Protein AF-A0AAJ0C6P5-F1 (afdb_monomer_lite)

Foldseek 3Di:
DPPPDPDDDDDDPDPVCVVVSVVVVVCVVVPPDPPDPDPVPPDVLVCQQVLFADHGADPQLSVQCVVVDPDVVRLLVLLVDPVSLVVLCVRNNPRSVRNSCSSVVVHPPD

Radius of gyration: 20.35 Å; chains: 1; bounding box: 43×35×48 Å

Secondary structure (DSSP, 8-state):
---S--PPP---S-GGGHHHHHHHHHHHHHS----PPPPTT--HHHHGGGSSSSSPPPHHHHHHHHHH-SSHHHHHHHHHSHHHHHHHHHHHGGGHHHHHHHHHT-----

pLDDT: mean 81.58, std 15.3, range [41.78, 94.88]

Sequence (110 aa):
MMDKFAMPIIPLTSVDDLPDTLLSFASRLTATKPSLPCPPGSTPQALLPHCALGPPLSPHATNVLSDINSSFSDLLDKATKPEGQMILQDYVGADAERVIRFCMGDEAAE

Organism: NCBI:txid1093897

Structure (mmCIF, N/CA/C/O backbone):
data_AF-A0AAJ0C6P5-F1
#
_entry.id   AF-A0AAJ0C6P5-F1
#
loop_
_atom_site.group_PDB
_atom_site.id
_atom_site.type_symbol
_atom_site.label_atom_id
_atom_site.label_alt_id
_atom_site.label_comp_id
_atom_site.label_asym_id
_atom_site.label_entity_id
_atom_site.label_seq_id
_atom_site.pdbx_PDB_ins_code
_atom_site.Cartn_x
_atom_site.Cartn_y
_atom_site.Cartn_z
_atom_site.occupancy
_atom_site.B_iso_or_equiv
_atom_site.auth_seq_id
_atom_site.auth_comp_id
_atom_site.auth_asym_id
_atom_site.auth_atom_id
_atom_site.pdbx_PDB_model_num
ATOM 1 N N . MET A 1 1 ? 4.364 13.986 -31.555 1.00 45.06 1 MET A N 1
ATOM 2 C CA . MET A 1 1 ? 3.778 13.443 -30.310 1.00 45.06 1 MET A CA 1
ATOM 3 C C . MET A 1 1 ? 3.526 11.950 -30.523 1.00 45.06 1 MET A C 1
ATOM 5 O O . MET A 1 1 ? 2.394 11.550 -30.748 1.00 45.06 1 MET A O 1
ATOM 9 N N . MET A 1 2 ? 4.589 11.139 -30.592 1.00 51.62 2 MET A N 1
ATOM 10 C CA . MET A 1 2 ? 4.523 9.718 -30.993 1.00 51.62 2 MET A CA 1
ATOM 11 C C . MET A 1 2 ? 5.509 8.849 -30.189 1.00 51.62 2 MET A C 1
ATOM 13 O O . MET A 1 2 ? 5.937 7.807 -30.654 1.00 51.62 2 MET A O 1
ATOM 17 N N . ASP A 1 3 ? 5.847 9.238 -28.959 1.00 56.44 3 ASP A N 1
ATOM 18 C CA . ASP A 1 3 ? 6.795 8.484 -28.118 1.00 56.44 3 ASP A CA 1
ATOM 19 C C . ASP A 1 3 ? 6.097 7.497 -27.160 1.00 56.44 3 ASP A C 1
ATOM 21 O O . ASP A 1 3 ? 6.702 6.982 -26.225 1.00 56.44 3 ASP A O 1
ATOM 25 N N . LYS A 1 4 ? 4.795 7.232 -27.355 1.00 58.16 4 LYS A N 1
ATOM 26 C CA . LYS A 1 4 ? 3.959 6.533 -26.359 1.00 58.16 4 LYS A CA 1
ATOM 27 C C . LYS A 1 4 ? 3.943 4.999 -26.481 1.00 58.16 4 LYS A C 1
ATOM 29 O O . LYS A 1 4 ? 3.340 4.340 -25.643 1.00 58.16 4 LYS A O 1
ATOM 34 N N . PHE A 1 5 ? 4.626 4.418 -27.468 1.00 55.88 5 PHE A N 1
ATOM 35 C CA . PHE A 1 5 ? 4.689 2.961 -27.660 1.00 55.88 5 PHE A CA 1
ATOM 36 C C . PHE A 1 5 ? 6.116 2.485 -27.952 1.00 55.88 5 PHE A C 1
ATOM 38 O O . PHE A 1 5 ? 6.387 1.859 -28.972 1.00 55.88 5 PHE A O 1
ATOM 45 N N . ALA A 1 6 ? 7.051 2.785 -27.051 1.00 68.88 6 ALA A N 1
ATOM 46 C CA . ALA A 1 6 ? 8.374 2.171 -27.084 1.00 68.88 6 ALA A CA 1
ATOM 47 C C . ALA A 1 6 ? 8.282 0.730 -26.547 1.00 68.88 6 ALA A C 1
ATOM 49 O O . ALA A 1 6 ? 8.486 0.481 -25.359 1.00 68.88 6 ALA A O 1
ATOM 50 N N . MET A 1 7 ? 7.920 -0.223 -27.410 1.00 78.00 7 MET A N 1
ATOM 51 C CA . MET A 1 7 ? 7.991 -1.647 -27.076 1.00 78.00 7 MET A CA 1
ATOM 52 C C . MET A 1 7 ? 9.463 -2.092 -27.105 1.00 78.00 7 MET A C 1
ATOM 54 O O . MET A 1 7 ? 10.126 -1.903 -28.127 1.00 78.00 7 MET A O 1
ATOM 58 N N . PRO A 1 8 ? 10.001 -2.666 -26.015 1.00 72.62 8 PRO A N 1
ATOM 59 C CA . PRO A 1 8 ? 11.380 -3.131 -25.994 1.00 72.62 8 PRO A CA 1
ATOM 60 C C . PRO A 1 8 ? 11.541 -4.322 -26.943 1.00 72.62 8 PRO A C 1
ATOM 62 O O . PRO A 1 8 ? 10.868 -5.340 -26.797 1.00 72.62 8 PRO A O 1
ATOM 65 N N . ILE A 1 9 ? 12.444 -4.187 -27.912 1.00 81.19 9 ILE A N 1
ATOM 66 C CA . ILE A 1 9 ? 12.795 -5.255 -28.851 1.00 81.19 9 ILE A CA 1
ATOM 67 C C . ILE A 1 9 ? 14.021 -5.981 -28.302 1.00 81.19 9 ILE A C 1
ATOM 69 O O . ILE A 1 9 ? 15.040 -5.352 -28.013 1.00 81.19 9 ILE A O 1
ATOM 73 N N . ILE A 1 10 ? 13.923 -7.303 -28.166 1.00 82.88 10 ILE A N 1
ATOM 74 C CA . ILE A 1 10 ? 15.043 -8.159 -27.769 1.00 82.88 10 ILE A CA 1
ATOM 75 C C . ILE A 1 10 ? 15.614 -8.789 -29.046 1.00 82.88 10 ILE A C 1
ATOM 77 O O . ILE A 1 10 ? 14.906 -9.560 -29.696 1.00 82.88 10 ILE A O 1
ATOM 81 N N . PRO A 1 11 ? 16.849 -8.448 -29.450 1.00 82.75 11 PRO A N 1
ATOM 82 C CA . PRO A 1 11 ? 17.452 -9.025 -30.642 1.00 82.75 11 PRO A CA 1
ATOM 83 C C . PRO A 1 11 ? 17.822 -10.492 -30.401 1.00 82.75 11 PRO A C 1
ATOM 85 O O . PRO A 1 11 ? 18.348 -10.838 -29.344 1.00 82.75 11 PRO A O 1
ATOM 88 N N . LEU A 1 12 ? 17.575 -11.330 -31.406 1.00 87.31 12 LEU A N 1
ATOM 89 C CA . LEU A 1 12 ? 17.983 -12.733 -31.442 1.00 87.31 12 LEU A CA 1
ATOM 90 C C . LEU A 1 12 ? 18.965 -12.936 -32.594 1.00 87.31 12 LEU A C 1
ATOM 92 O O . LEU A 1 12 ? 18.750 -12.418 -33.691 1.00 87.31 12 LEU A O 1
ATOM 96 N N . THR A 1 13 ? 20.040 -13.677 -32.338 1.00 84.94 13 THR A N 1
ATOM 97 C CA . THR A 1 13 ? 21.068 -14.019 -33.331 1.00 84.94 13 THR A CA 1
ATOM 98 C C . THR A 1 13 ? 20.714 -15.272 -34.128 1.00 84.94 13 THR A C 1
ATOM 100 O O . THR A 1 13 ? 21.001 -15.330 -35.323 1.00 84.94 13 THR A O 1
ATOM 103 N N . SER A 1 14 ? 20.042 -16.235 -33.497 1.00 88.00 14 SER A N 1
ATOM 104 C CA . SER A 1 14 ? 19.481 -17.440 -34.110 1.00 88.00 14 SER A CA 1
ATOM 105 C C . SER A 1 14 ? 18.152 -17.812 -33.444 1.00 88.00 14 SER A C 1
ATOM 107 O O . SER A 1 14 ? 17.850 -17.373 -32.333 1.00 88.00 14 SER A O 1
ATOM 109 N N . VAL A 1 15 ? 17.351 -18.646 -34.112 1.00 88.19 15 VAL A N 1
ATOM 110 C CA . VAL A 1 15 ? 16.112 -19.208 -33.541 1.00 88.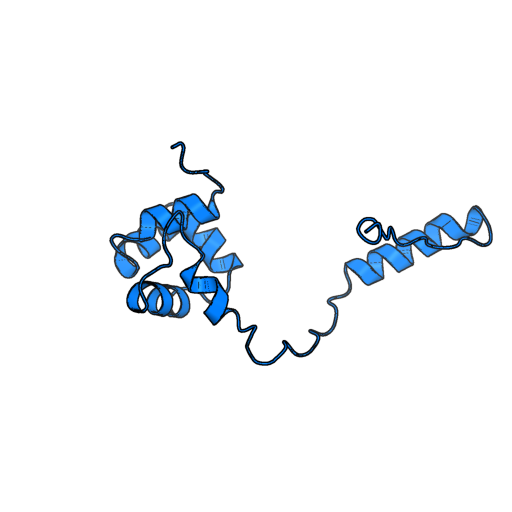19 15 VAL A CA 1
ATOM 111 C C . VAL A 1 15 ? 16.425 -20.151 -32.375 1.00 88.19 15 VAL A C 1
ATOM 113 O O . VAL A 1 15 ? 15.654 -20.215 -31.420 1.00 88.19 15 VAL A O 1
ATOM 116 N N . ASP A 1 16 ? 17.579 -20.819 -32.412 1.00 90.94 16 ASP A N 1
ATOM 117 C CA . ASP A 1 16 ? 18.024 -21.734 -31.353 1.00 90.94 16 ASP A CA 1
ATOM 118 C C . ASP A 1 16 ? 18.339 -21.008 -30.033 1.00 90.94 16 ASP A C 1
ATOM 120 O O . ASP A 1 16 ? 18.226 -21.604 -28.966 1.00 90.94 16 ASP A O 1
ATOM 124 N N . ASP A 1 17 ? 18.649 -19.706 -30.088 1.00 86.06 17 ASP A N 1
ATOM 125 C CA . ASP A 1 17 ? 18.963 -18.876 -28.914 1.00 86.06 17 ASP A CA 1
ATOM 126 C C . ASP A 1 17 ? 17.699 -18.392 -28.174 1.00 86.06 17 ASP A C 1
ATOM 128 O O . ASP A 1 17 ? 17.776 -17.797 -27.093 1.00 86.06 17 ASP A O 1
ATOM 132 N N . LEU A 1 18 ? 16.513 -18.606 -28.758 1.00 88.56 18 LEU A N 1
ATOM 133 C CA . LEU A 1 18 ? 15.231 -18.167 -28.207 1.00 88.56 18 LEU A CA 1
ATOM 134 C C . LEU A 1 18 ? 14.956 -18.700 -26.786 1.00 88.56 18 LEU A C 1
ATOM 136 O O . LEU A 1 18 ? 14.636 -17.877 -25.924 1.00 88.56 18 LEU A O 1
ATOM 140 N N . PRO A 1 19 ? 15.050 -20.015 -26.496 1.00 90.62 19 PRO A N 1
ATOM 141 C CA . PRO A 1 19 ? 14.785 -20.543 -25.156 1.00 90.62 19 PRO A CA 1
ATOM 142 C C . PRO A 1 19 ? 15.693 -19.929 -2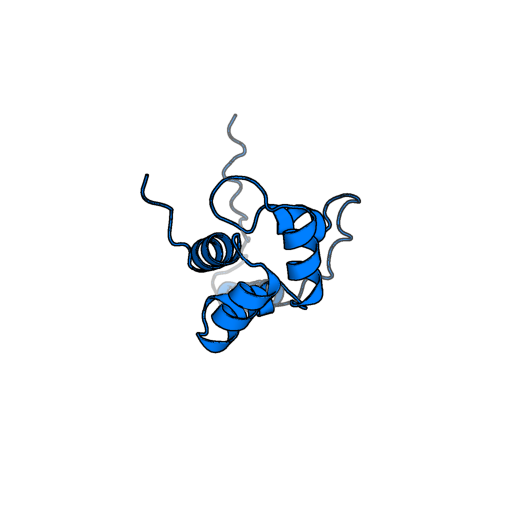4.083 1.00 90.62 19 PRO A C 1
ATOM 144 O O . PRO A 1 19 ? 15.192 -19.490 -23.045 1.00 90.62 19 PRO A O 1
ATOM 147 N N . ASP A 1 20 ? 16.995 -19.817 -24.346 1.00 88.62 20 ASP A N 1
ATOM 148 C CA . ASP A 1 20 ? 17.958 -19.249 -23.393 1.00 88.62 20 ASP A CA 1
ATOM 149 C C . ASP A 1 20 ? 17.737 -17.743 -23.187 1.00 88.62 20 ASP A C 1
ATOM 151 O O . ASP A 1 20 ? 17.797 -17.219 -22.065 1.00 88.62 20 ASP A O 1
A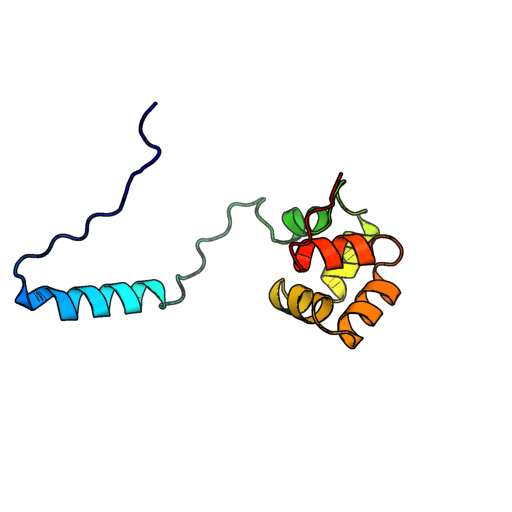TOM 155 N N . THR A 1 21 ? 17.391 -17.031 -24.261 1.00 88.00 21 THR A N 1
ATOM 156 C CA . THR A 1 21 ? 17.058 -15.603 -24.199 1.00 88.00 21 THR A CA 1
ATOM 157 C C . THR A 1 21 ? 15.769 -15.361 -23.411 1.00 88.00 21 THR A C 1
ATOM 159 O O . THR A 1 21 ? 15.704 -14.443 -22.592 1.00 88.00 21 THR A O 1
ATOM 162 N N . LEU A 1 22 ? 14.750 -16.205 -23.585 1.00 89.06 22 LEU A N 1
ATOM 163 C CA . LEU A 1 22 ? 13.511 -16.120 -22.809 1.00 89.06 22 LEU A CA 1
ATOM 164 C C . LEU A 1 22 ? 13.740 -16.430 -21.330 1.00 89.06 22 LEU A C 1
ATOM 166 O O . LEU A 1 22 ? 13.207 -15.725 -20.473 1.00 89.06 22 LEU A O 1
ATOM 170 N N . LEU A 1 23 ? 14.553 -17.438 -21.015 1.00 88.88 23 LEU A N 1
ATOM 171 C CA . LEU A 1 23 ? 14.846 -17.818 -19.633 1.00 88.88 23 LEU A CA 1
ATOM 172 C C . LEU A 1 23 ? 15.652 -16.726 -18.907 1.00 88.88 23 LEU A C 1
ATOM 174 O O . LEU A 1 23 ? 15.342 -16.354 -17.769 1.00 88.88 23 LEU A O 1
ATOM 178 N N . SER A 1 24 ? 16.638 -16.131 -19.580 1.00 85.12 24 SER A N 1
ATOM 179 C CA . SER A 1 24 ? 17.389 -14.987 -19.044 1.00 85.12 24 SER A CA 1
ATOM 180 C C . SER A 1 24 ? 16.523 -13.725 -18.904 1.00 85.12 24 SER A C 1
ATOM 182 O O . SER A 1 24 ? 16.655 -12.984 -17.929 1.00 85.12 24 SER A O 1
ATOM 184 N N . PHE A 1 25 ? 15.581 -13.486 -19.817 1.00 85.25 25 PHE A N 1
ATOM 185 C CA . PHE A 1 25 ? 14.616 -12.396 -19.684 1.00 85.25 25 PHE A CA 1
ATOM 186 C C . PHE A 1 25 ? 13.658 -12.611 -18.504 1.00 85.25 25 PHE A C 1
ATOM 188 O O . PHE A 1 25 ? 13.498 -11.715 -17.675 1.00 85.25 25 PHE A O 1
ATOM 195 N N . ALA A 1 26 ? 13.078 -13.808 -18.383 1.00 84.25 26 ALA A N 1
ATOM 196 C CA . ALA A 1 26 ? 12.179 -14.167 -17.290 1.00 84.25 26 ALA A CA 1
ATOM 197 C C . ALA A 1 26 ? 12.872 -14.038 -15.928 1.00 84.25 26 ALA A C 1
ATOM 199 O O . ALA A 1 26 ? 12.344 -13.386 -15.030 1.00 84.25 26 ALA A O 1
ATOM 200 N N . SER A 1 27 ? 14.095 -14.562 -15.802 1.00 82.25 27 SER A N 1
ATOM 201 C CA . SER A 1 27 ? 14.876 -14.439 -14.567 1.00 82.25 27 SER A CA 1
ATOM 202 C C . SER A 1 27 ? 15.179 -12.985 -14.199 1.00 82.25 27 SER A C 1
ATOM 204 O O . SER A 1 27 ? 15.143 -12.645 -13.021 1.00 82.25 27 SER A O 1
ATOM 206 N N . ARG A 1 28 ? 15.404 -12.097 -15.176 1.00 79.38 28 ARG A N 1
ATOM 207 C CA . ARG A 1 28 ? 15.577 -10.650 -14.942 1.00 79.38 28 ARG A CA 1
ATOM 208 C C . ARG A 1 28 ? 14.285 -9.932 -14.556 1.00 79.38 28 ARG A C 1
ATOM 210 O O . ARG A 1 28 ? 14.361 -8.931 -13.850 1.00 79.38 28 ARG A O 1
ATOM 217 N N . LEU A 1 29 ? 13.130 -10.404 -15.026 1.00 76.25 29 LEU A N 1
ATOM 218 C CA . LEU A 1 29 ? 11.827 -9.881 -14.607 1.00 76.25 29 LEU A CA 1
ATOM 219 C C . LEU A 1 29 ? 11.502 -10.279 -13.166 1.00 76.25 29 LEU A C 1
ATOM 221 O O . LEU A 1 29 ? 10.961 -9.469 -12.417 1.00 76.25 29 LEU A O 1
ATOM 225 N N . THR A 1 30 ? 11.833 -11.513 -12.784 1.00 76.25 30 THR A N 1
ATOM 226 C CA . THR A 1 30 ? 11.583 -12.036 -11.434 1.00 76.25 30 THR A CA 1
ATOM 227 C C . THR A 1 30 ? 12.672 -11.664 -10.438 1.00 76.25 30 THR A C 1
ATOM 229 O O . THR A 1 30 ? 12.429 -11.689 -9.235 1.00 76.25 30 THR A O 1
ATOM 232 N N . ALA A 1 31 ? 13.878 -11.339 -10.912 1.00 72.69 31 ALA A N 1
ATOM 233 C CA . ALA A 1 31 ? 14.937 -10.820 -10.069 1.00 72.69 31 ALA A CA 1
ATOM 234 C C . ALA A 1 31 ? 14.461 -9.493 -9.484 1.00 72.69 31 ALA A C 1
ATOM 236 O O . ALA A 1 31 ? 14.280 -8.509 -10.204 1.00 72.69 31 ALA A O 1
ATOM 237 N N . THR A 1 32 ? 14.252 -9.484 -8.170 1.00 53.94 32 THR A N 1
ATOM 238 C CA . THR A 1 32 ? 13.928 -8.303 -7.381 1.00 53.94 32 THR A CA 1
ATOM 239 C C . THR A 1 32 ? 14.944 -7.226 -7.725 1.00 53.94 32 THR A C 1
ATOM 241 O O . THR A 1 32 ? 16.111 -7.293 -7.336 1.00 53.94 32 THR A O 1
ATOM 244 N N . LYS A 1 33 ? 14.524 -6.255 -8.537 1.00 60.47 33 LYS A N 1
ATOM 245 C CA . LYS A 1 33 ? 15.367 -5.122 -8.902 1.00 60.47 33 LYS A CA 1
ATOM 246 C C . LYS A 1 33 ? 15.795 -4.473 -7.580 1.00 60.47 33 LYS A C 1
ATOM 248 O O . LYS A 1 33 ? 14.910 -4.228 -6.755 1.00 60.47 33 LYS A O 1
ATOM 253 N N . PRO A 1 34 ? 17.090 -4.206 -7.330 1.00 53.97 34 PRO A N 1
ATOM 254 C CA . PRO A 1 34 ? 17.454 -3.378 -6.192 1.00 53.97 34 PRO A CA 1
ATOM 255 C C . PRO A 1 34 ? 16.653 -2.088 -6.332 1.00 53.97 34 PRO A C 1
ATOM 257 O O . PRO A 1 34 ? 16.681 -1.463 -7.397 1.00 53.97 34 PRO A O 1
ATOM 260 N N . SER A 1 35 ? 15.854 -1.781 -5.308 1.00 51.62 35 SER A N 1
ATOM 261 C CA . SER A 1 35 ? 15.009 -0.594 -5.273 1.00 51.62 35 SER A CA 1
ATOM 262 C C . SER A 1 35 ? 15.867 0.584 -5.709 1.00 51.62 35 SER A C 1
ATOM 264 O O . SER A 1 35 ? 16.814 0.949 -5.013 1.00 51.62 35 SER A O 1
ATOM 266 N N . LEU A 1 36 ? 15.570 1.155 -6.879 1.00 58.50 36 LEU A N 1
ATOM 267 C CA . LEU A 1 36 ? 16.110 2.462 -7.221 1.00 58.50 36 LEU A CA 1
ATOM 268 C C . LEU A 1 36 ? 15.756 3.377 -6.040 1.00 58.50 36 LEU A C 1
ATOM 270 O O . LEU A 1 36 ? 14.623 3.291 -5.551 1.00 58.50 36 LEU A O 1
ATOM 274 N N . PRO A 1 37 ? 16.701 4.176 -5.517 1.00 53.66 37 PRO A N 1
ATOM 275 C CA . PRO A 1 37 ? 16.390 5.093 -4.435 1.00 53.66 37 PRO A CA 1
ATOM 276 C C . PRO A 1 37 ? 15.216 5.963 -4.885 1.00 53.66 37 PRO A C 1
ATOM 278 O O . PRO A 1 37 ? 15.290 6.643 -5.909 1.00 53.66 37 PRO A O 1
ATOM 281 N N . CYS A 1 38 ? 14.108 5.845 -4.153 1.00 50.75 38 CYS A N 1
ATOM 282 C CA . CYS A 1 38 ? 12.881 6.584 -4.408 1.00 50.75 38 CYS A CA 1
ATOM 283 C C . CYS A 1 38 ? 13.234 8.077 -4.464 1.00 50.75 38 CYS A C 1
ATOM 285 O O . CYS A 1 38 ? 13.894 8.558 -3.535 1.00 50.75 38 CYS A O 1
ATOM 287 N N . PRO A 1 39 ? 12.849 8.825 -5.516 1.00 53.81 39 PRO A N 1
ATOM 288 C CA . PRO A 1 39 ? 13.075 10.261 -5.536 1.00 53.81 39 PRO A CA 1
ATOM 289 C C . PRO A 1 39 ? 12.464 10.887 -4.271 1.00 53.81 39 PRO A C 1
ATOM 291 O O . PRO A 1 39 ? 11.357 10.493 -3.876 1.00 53.81 39 PRO A O 1
ATOM 294 N N . PRO A 1 40 ? 13.167 11.823 -3.608 1.00 47.03 40 PRO A N 1
ATOM 295 C CA . PRO A 1 40 ? 12.682 12.448 -2.382 1.00 47.03 40 PRO A CA 1
ATOM 296 C C . PRO A 1 40 ? 11.318 13.094 -2.660 1.00 47.03 40 PRO A C 1
ATOM 298 O O . PRO A 1 40 ? 11.212 13.981 -3.501 1.00 47.03 40 PRO A O 1
ATOM 301 N N . GLY A 1 41 ? 10.268 12.587 -2.007 1.00 52.12 41 GLY A N 1
ATOM 302 C CA . GLY A 1 41 ? 8.869 12.986 -2.231 1.00 52.12 41 GLY A CA 1
ATOM 303 C C . GLY A 1 41 ? 7.946 11.871 -2.739 1.00 52.12 41 GLY A C 1
ATOM 304 O O . GLY A 1 41 ? 6.732 12.009 -2.664 1.00 52.12 41 GLY A O 1
ATOM 305 N N . SER A 1 42 ? 8.493 10.739 -3.186 1.00 51.16 42 SER A N 1
ATOM 306 C CA . SER A 1 42 ? 7.723 9.534 -3.536 1.00 51.16 42 SER A CA 1
ATOM 307 C C . SER A 1 42 ? 7.687 8.547 -2.367 1.00 51.16 42 SER A C 1
ATOM 309 O O . SER A 1 42 ? 8.121 7.404 -2.471 1.00 51.16 42 SER A O 1
ATOM 311 N N . THR A 1 43 ? 7.245 8.999 -1.196 1.00 60.47 43 THR A N 1
ATOM 312 C CA . THR A 1 43 ? 7.054 8.082 -0.070 1.00 60.47 43 THR A CA 1
ATOM 313 C C . THR A 1 43 ? 5.714 7.358 -0.237 1.00 60.47 43 THR A C 1
ATOM 315 O O . THR A 1 43 ? 4.740 7.971 -0.671 1.00 60.47 43 THR A O 1
ATOM 318 N N . PRO A 1 44 ? 5.603 6.071 0.134 1.00 60.47 44 PRO A N 1
ATOM 319 C CA . PRO A 1 44 ? 4.312 5.372 0.182 1.00 60.47 44 PRO A CA 1
ATOM 320 C C . PRO A 1 44 ? 3.268 6.109 1.047 1.00 60.47 44 PRO A C 1
ATOM 322 O O . PRO A 1 44 ? 2.069 5.992 0.808 1.00 60.47 44 PRO A O 1
ATOM 325 N N . GLN A 1 45 ? 3.720 6.957 1.978 1.00 66.25 45 GLN A N 1
ATOM 326 C CA . GLN A 1 45 ? 2.886 7.884 2.749 1.00 66.25 45 GLN A CA 1
ATOM 327 C C . GLN A 1 45 ? 2.150 8.926 1.895 1.00 66.25 45 GLN A C 1
ATOM 329 O O . GLN A 1 45 ? 1.067 9.348 2.279 1.00 66.25 45 GLN A O 1
ATOM 334 N N . ALA A 1 46 ? 2.689 9.332 0.741 1.00 78.00 46 ALA A N 1
ATOM 335 C CA . ALA A 1 46 ? 2.007 10.261 -0.160 1.00 78.00 46 ALA A CA 1
ATOM 336 C C . ALA A 1 46 ? 0.836 9.602 -0.911 1.00 78.00 46 ALA A C 1
ATOM 338 O O . ALA A 1 46 ? -0.068 10.298 -1.361 1.00 78.00 46 ALA A O 1
ATOM 339 N N . LEU A 1 47 ? 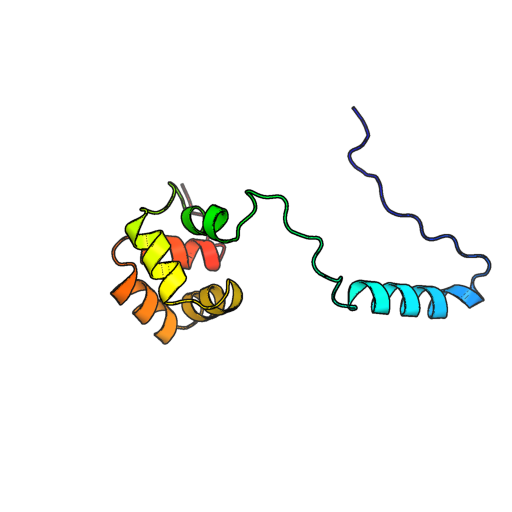0.843 8.270 -1.046 1.00 85.69 47 LEU A N 1
ATOM 340 C CA . LEU A 1 47 ? -0.189 7.526 -1.776 1.00 85.69 47 LEU A CA 1
ATOM 341 C C . LEU A 1 47 ? -1.337 7.064 -0.875 1.00 85.69 47 LEU A C 1
ATOM 343 O O . LEU A 1 47 ? -2.472 6.999 -1.335 1.00 85.69 47 LEU A O 1
ATOM 347 N N . LEU A 1 48 ? -1.058 6.793 0.402 1.00 88.44 48 LEU A N 1
ATOM 348 C CA . LEU A 1 48 ? -2.042 6.352 1.398 1.00 88.44 48 LEU A CA 1
ATOM 349 C C . LEU A 1 48 ? -3.321 7.216 1.466 1.00 88.44 48 LEU A C 1
ATOM 351 O O . LEU A 1 48 ? -4.403 6.630 1.486 1.00 88.44 48 LEU A O 1
ATOM 355 N N . PRO A 1 49 ? -3.260 8.566 1.420 1.00 91.69 49 PRO A N 1
ATOM 356 C CA . PRO A 1 49 ? -4.462 9.400 1.404 1.00 91.69 49 PRO A CA 1
ATOM 357 C C . PRO A 1 49 ? -5.384 9.136 0.209 1.00 91.69 49 PRO A C 1
ATOM 359 O O . PRO A 1 49 ? -6.566 9.455 0.264 1.00 91.69 49 PRO A O 1
ATOM 362 N N . HIS A 1 50 ? -4.859 8.571 -0.877 1.00 91.06 50 HIS A N 1
ATOM 363 C CA . HIS A 1 50 ? -5.595 8.301 -2.110 1.00 91.06 50 HIS A CA 1
ATOM 364 C C . HIS A 1 50 ? -6.105 6.857 -2.205 1.00 91.06 50 HIS A C 1
ATOM 366 O O . HIS A 1 50 ? -6.695 6.488 -3.217 1.00 91.06 50 HIS A O 1
ATOM 372 N N . CYS A 1 51 ? -5.922 6.039 -1.166 1.00 90.19 51 CYS A N 1
ATOM 373 C CA . CYS A 1 51 ? -6.396 4.654 -1.128 1.00 90.19 51 CYS A CA 1
ATOM 374 C C . CYS A 1 51 ? -7.863 4.533 -0.690 1.00 90.19 51 CYS A C 1
ATOM 376 O O . CYS A 1 51 ? -8.204 3.687 0.132 1.00 90.19 51 CYS A O 1
ATOM 378 N N . ALA A 1 52 ? -8.727 5.398 -1.215 1.00 92.44 52 ALA A N 1
ATOM 379 C CA . ALA A 1 52 ? -10.161 5.397 -0.961 1.00 92.44 52 ALA A CA 1
ATOM 380 C C . ALA A 1 52 ? -10.910 5.952 -2.175 1.00 92.44 52 ALA A C 1
ATOM 382 O O . ALA A 1 52 ? -10.398 6.809 -2.893 1.00 92.44 52 ALA A O 1
ATOM 383 N N . LEU A 1 53 ? -12.147 5.501 -2.391 1.00 91.81 53 LEU A N 1
ATOM 384 C CA . LEU A 1 53 ? -12.996 6.034 -3.459 1.00 91.81 53 LEU A CA 1
ATOM 385 C C . LEU A 1 53 ? -13.447 7.460 -3.143 1.00 91.81 53 LEU A C 1
ATOM 387 O O . LEU A 1 53 ? -14.004 7.698 -2.072 1.00 91.81 53 LEU A O 1
ATOM 391 N N . GLY A 1 54 ? -13.266 8.399 -4.070 1.00 87.94 54 GLY A N 1
ATOM 392 C CA . GLY A 1 54 ? -13.675 9.798 -3.907 1.00 87.94 54 GLY A CA 1
ATOM 393 C C . GLY A 1 54 ? -12.564 10.691 -3.328 1.00 87.94 54 GLY A C 1
ATOM 394 O O . GLY A 1 54 ? -11.410 10.550 -3.732 1.00 87.94 54 GLY A O 1
ATOM 395 N N . PRO A 1 55 ? -12.874 11.655 -2.434 1.00 91.06 55 PRO A N 1
ATOM 396 C CA . PRO A 1 55 ? -11.886 12.623 -1.954 1.00 91.06 55 PRO A CA 1
ATOM 397 C C . PRO A 1 55 ? -10.759 11.964 -1.137 1.00 91.06 55 PRO A C 1
ATOM 399 O O . PRO A 1 55 ? -10.975 10.920 -0.528 1.00 91.06 55 PRO A O 1
ATOM 402 N N . PRO A 1 56 ? -9.566 12.571 -1.047 1.00 92.12 56 PRO A N 1
ATOM 403 C CA . PRO A 1 56 ? -8.498 12.035 -0.211 1.00 92.12 56 PRO A CA 1
ATOM 404 C C . PRO A 1 56 ? -8.938 11.834 1.246 1.00 92.12 56 PRO A C 1
ATOM 406 O O . PRO A 1 56 ? -9.732 12.611 1.782 1.00 92.12 56 PRO A O 1
ATOM 409 N N . LEU A 1 57 ? -8.409 10.790 1.880 1.00 90.81 57 LEU A N 1
ATOM 410 C CA . LEU A 1 57 ? -8.630 10.488 3.287 1.00 90.81 57 LEU A CA 1
ATOM 411 C C . LEU A 1 57 ? -8.164 11.635 4.181 1.00 90.81 57 LEU A C 1
ATOM 413 O O . LEU A 1 57 ? -7.216 12.364 3.873 1.00 90.81 57 LEU A O 1
ATOM 417 N N . SER A 1 58 ? -8.803 11.750 5.343 1.00 91.06 58 SER A N 1
ATOM 418 C CA . SER A 1 58 ? -8.330 12.668 6.373 1.00 91.06 58 SER A CA 1
ATOM 419 C C . SER A 1 58 ? -6.910 12.292 6.842 1.00 91.06 58 SER A C 1
ATOM 421 O O . SER A 1 58 ? -6.523 11.117 6.788 1.00 91.06 58 SER A O 1
ATOM 423 N N . PRO A 1 59 ? -6.123 13.252 7.367 1.00 89.69 59 PRO A N 1
ATOM 424 C CA . PRO A 1 59 ? -4.814 12.950 7.948 1.00 89.69 59 PRO A CA 1
ATOM 425 C C . PRO A 1 59 ? -4.895 11.907 9.067 1.00 89.69 59 PRO A C 1
ATOM 427 O O . PRO A 1 59 ? -4.016 11.063 9.191 1.00 89.69 59 PRO A O 1
ATOM 430 N N . HIS A 1 60 ? -5.977 11.929 9.855 1.00 89.88 60 HIS A N 1
ATOM 431 C CA . HIS A 1 60 ? -6.205 10.950 10.913 1.00 89.88 60 HIS A CA 1
ATOM 432 C C . HIS A 1 60 ? -6.388 9.537 10.348 1.00 89.88 60 HIS A C 1
ATOM 434 O O . HIS A 1 60 ? -5.646 8.639 10.735 1.00 89.88 60 HIS A O 1
ATOM 440 N N . ALA A 1 61 ? -7.295 9.358 9.382 1.00 90.31 61 ALA A N 1
ATOM 441 C CA . ALA A 1 61 ? -7.522 8.069 8.728 1.00 90.31 61 ALA A CA 1
ATOM 442 C C . ALA A 1 61 ? -6.256 7.546 8.028 1.00 90.31 61 ALA A C 1
ATOM 444 O O . ALA A 1 61 ? -5.940 6.363 8.112 1.00 90.31 61 ALA A O 1
ATOM 445 N N . THR A 1 62 ? -5.493 8.440 7.396 1.00 91.88 62 THR A N 1
ATOM 446 C CA . THR A 1 62 ? -4.213 8.114 6.750 1.00 91.88 62 THR A CA 1
ATOM 447 C C . THR A 1 62 ? -3.191 7.585 7.759 1.00 91.88 62 THR A C 1
ATOM 449 O O . THR A 1 62 ? -2.569 6.552 7.517 1.00 91.88 62 THR A O 1
ATOM 452 N N . ASN A 1 63 ? -3.032 8.268 8.898 1.00 91.38 63 ASN A N 1
ATOM 453 C CA . ASN A 1 63 ? -2.098 7.855 9.946 1.00 91.38 63 ASN A CA 1
ATOM 454 C C . ASN A 1 63 ? -2.509 6.508 10.546 1.00 91.38 63 ASN A C 1
ATOM 456 O O . ASN A 1 63 ? -1.688 5.600 10.638 1.00 91.38 63 ASN A O 1
ATOM 460 N N . VAL A 1 64 ? -3.796 6.343 10.853 1.00 93.62 64 VAL A N 1
ATOM 461 C CA . VAL A 1 64 ? -4.329 5.081 11.373 1.00 93.62 64 VAL A CA 1
ATOM 462 C C . VAL A 1 64 ? -4.092 3.933 10.391 1.00 93.62 64 VAL A C 1
ATOM 464 O O . VAL A 1 64 ? -3.619 2.874 10.797 1.00 93.62 64 VAL A O 1
ATOM 467 N N . LEU A 1 65 ? -4.346 4.137 9.093 1.00 92.12 65 LEU A N 1
ATOM 468 C CA . LEU A 1 65 ? -4.055 3.133 8.069 1.00 92.12 65 LEU A CA 1
ATOM 469 C C . LEU A 1 65 ? -2.571 2.769 8.012 1.00 92.12 65 LEU A C 1
ATOM 471 O O . LEU A 1 65 ? -2.259 1.601 7.786 1.00 92.12 65 LEU A O 1
ATOM 475 N N . SER A 1 66 ? -1.673 3.737 8.212 1.00 91.06 66 SER A N 1
ATOM 476 C CA . SER A 1 66 ? -0.233 3.471 8.266 1.00 91.06 66 SER A CA 1
ATOM 477 C C . SER A 1 66 ? 0.201 2.738 9.538 1.00 91.06 66 SER A C 1
ATOM 479 O O . SER A 1 66 ? 1.162 1.979 9.488 1.00 91.06 66 SER A O 1
ATOM 481 N N . ASP A 1 67 ? -0.521 2.917 10.646 1.00 92.25 67 ASP A N 1
ATOM 482 C CA . ASP A 1 67 ? -0.215 2.267 11.923 1.00 92.25 67 ASP A CA 1
ATOM 483 C C . ASP A 1 67 ? -0.692 0.808 11.955 1.00 92.25 67 ASP A C 1
ATOM 485 O O . ASP A 1 67 ? -0.006 -0.065 12.489 1.00 92.25 67 ASP A O 1
ATOM 489 N N . ILE A 1 68 ? -1.863 0.520 11.374 1.00 93.12 68 ILE A N 1
ATOM 490 C CA . ILE A 1 68 ? -2.466 -0.824 11.406 1.00 93.12 68 ILE A CA 1
ATOM 491 C C . ILE A 1 68 ? -2.029 -1.723 10.241 1.00 93.12 68 ILE A C 1
ATOM 493 O O . ILE A 1 68 ? -2.348 -2.914 10.257 1.00 93.12 68 ILE A O 1
ATOM 497 N N . ASN A 1 69 ? -1.332 -1.178 9.234 1.00 90.81 69 ASN A N 1
ATOM 498 C CA . ASN A 1 69 ? -0.861 -1.933 8.072 1.00 90.81 69 ASN A CA 1
ATOM 499 C C . ASN A 1 69 ? 0.646 -1.791 7.876 1.00 90.81 69 ASN A C 1
ATOM 501 O O . ASN A 1 69 ? 1.188 -0.698 7.740 1.00 90.81 69 ASN A O 1
ATOM 505 N N . SER A 1 70 ? 1.313 -2.931 7.742 1.00 86.56 70 SER A N 1
ATOM 506 C CA . SER A 1 70 ? 2.752 -3.000 7.466 1.00 86.56 70 SER A CA 1
ATOM 507 C C . SER A 1 70 ? 3.106 -2.774 5.988 1.00 86.56 70 SER A C 1
ATOM 509 O O . SER A 1 70 ? 4.247 -2.448 5.657 1.00 86.56 70 SER A O 1
ATOM 511 N N . SER A 1 71 ? 2.145 -2.974 5.078 1.00 87.69 71 SER A N 1
ATOM 512 C CA . SER A 1 71 ? 2.318 -2.828 3.629 1.00 87.69 71 SER A CA 1
ATOM 513 C C . SER A 1 71 ? 0.974 -2.689 2.899 1.00 87.69 71 SER A C 1
ATOM 515 O O . SER A 1 71 ? -0.081 -2.979 3.459 1.00 87.69 71 SER A O 1
ATOM 517 N N . PHE A 1 72 ? 1.002 -2.331 1.609 1.00 88.12 72 PHE A N 1
ATOM 518 C CA . PHE A 1 72 ? -0.199 -2.363 0.759 1.00 88.12 72 PHE A CA 1
ATOM 519 C C . PHE A 1 72 ? -0.785 -3.771 0.591 1.00 88.12 72 PHE A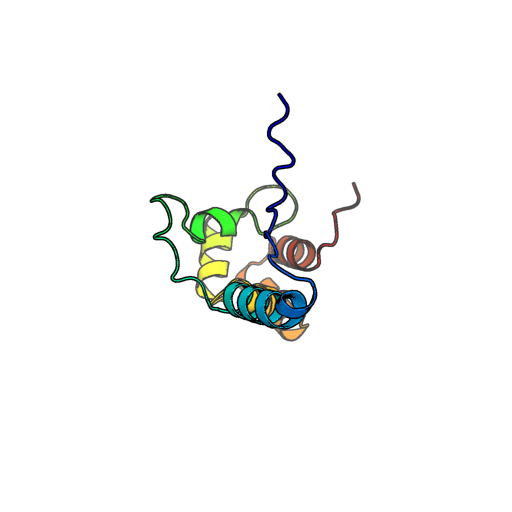 C 1
ATOM 521 O O . PHE A 1 72 ? -1.990 -3.910 0.411 1.00 88.12 72 PHE A O 1
ATOM 528 N N . SER A 1 73 ? 0.044 -4.817 0.673 1.00 88.56 73 SER A N 1
ATOM 529 C CA . SER A 1 73 ? -0.449 -6.197 0.635 1.00 88.56 73 SER A CA 1
ATOM 530 C C . SER A 1 73 ? -1.247 -6.544 1.891 1.00 88.56 73 SER A C 1
ATOM 532 O O . SER A 1 73 ? -2.244 -7.245 1.789 1.00 88.56 73 SER A O 1
ATOM 534 N N . ASP A 1 74 ? -0.817 -6.053 3.055 1.00 90.50 74 ASP A N 1
ATOM 535 C CA . ASP A 1 74 ? -1.525 -6.219 4.332 1.00 90.50 74 ASP A CA 1
ATOM 536 C C . ASP A 1 74 ? -2.859 -5.459 4.307 1.00 90.50 74 ASP A C 1
ATOM 538 O O . ASP A 1 74 ? -3.898 -6.021 4.638 1.00 90.50 74 ASP A O 1
ATOM 542 N N . LEU A 1 75 ? -2.864 -4.232 3.768 1.00 92.06 75 LEU A N 1
ATOM 543 C CA . LEU A 1 75 ? -4.098 -3.478 3.530 1.00 92.06 75 LEU A CA 1
ATOM 544 C C . LEU A 1 75 ? -5.078 -4.241 2.622 1.00 92.06 75 LEU A C 1
ATOM 546 O O . LEU A 1 75 ? -6.266 -4.313 2.927 1.00 92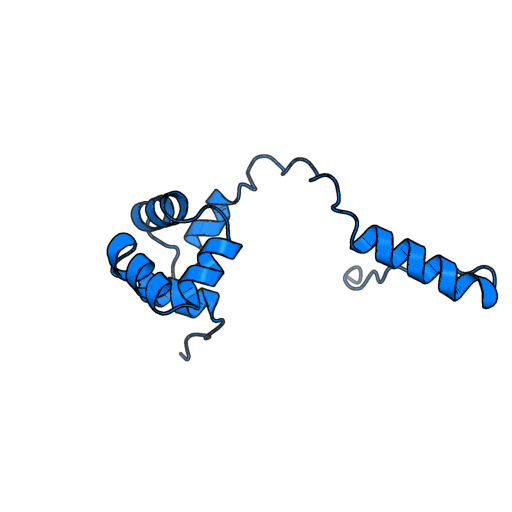.06 75 LEU A O 1
ATOM 550 N N . LEU A 1 76 ? -4.592 -4.829 1.524 1.00 92.56 76 LEU A N 1
ATOM 551 C CA . LEU A 1 76 ? -5.426 -5.600 0.599 1.00 92.56 76 LEU A CA 1
ATOM 552 C C . LEU A 1 76 ? -5.968 -6.886 1.245 1.00 92.56 76 LEU A C 1
ATOM 554 O O . LEU A 1 76 ? -7.136 -7.231 1.056 1.00 92.56 76 LEU A O 1
ATOM 558 N N . ASP A 1 77 ? -5.149 -7.574 2.041 1.00 94.25 77 ASP A N 1
ATOM 559 C CA . ASP A 1 77 ? -5.569 -8.753 2.805 1.00 94.25 77 ASP A CA 1
ATOM 560 C C . ASP A 1 77 ? -6.663 -8.386 3.819 1.00 94.25 77 ASP A C 1
ATOM 562 O O . ASP A 1 77 ? -7.697 -9.052 3.896 1.00 94.25 77 ASP A O 1
ATOM 566 N N . LYS A 1 78 ? -6.501 -7.260 4.528 1.00 94.44 78 LYS A N 1
ATOM 567 C CA . LYS A 1 78 ? -7.531 -6.765 5.447 1.00 94.44 78 LYS A CA 1
ATOM 568 C C . LYS A 1 78 ? -8.806 -6.345 4.726 1.00 94.44 78 LYS A C 1
ATOM 570 O O . LYS A 1 78 ? -9.894 -6.634 5.206 1.00 94.44 78 LYS A O 1
ATOM 575 N N . ALA A 1 79 ? -8.696 -5.689 3.575 1.00 93.75 79 ALA A N 1
ATOM 576 C CA . ALA A 1 79 ? -9.863 -5.275 2.807 1.00 93.75 79 ALA A CA 1
ATOM 577 C C . ALA A 1 79 ? -10.658 -6.473 2.263 1.00 93.75 79 ALA A C 1
ATOM 579 O O . ALA A 1 79 ? -11.879 -6.401 2.175 1.00 93.75 79 ALA A O 1
ATOM 580 N N . THR A 1 80 ? -10.000 -7.581 1.917 1.00 92.75 80 THR A N 1
ATOM 581 C CA . THR A 1 80 ? -10.656 -8.756 1.314 1.00 92.75 80 THR A CA 1
ATOM 582 C C . THR A 1 80 ? -11.254 -9.728 2.330 1.00 92.75 80 THR A C 1
ATOM 584 O O . THR A 1 80 ? -12.230 -10.411 2.012 1.00 92.75 80 THR A O 1
ATOM 587 N N . LYS A 1 81 ? -10.712 -9.788 3.550 1.00 94.12 81 LYS A N 1
ATOM 588 C CA . LYS A 1 81 ? -11.156 -10.720 4.594 1.00 94.12 81 LYS A CA 1
ATOM 589 C C . LYS A 1 81 ? -12.175 -10.090 5.553 1.00 94.12 81 LYS A C 1
ATOM 591 O O . LYS A 1 81 ? -11.945 -8.969 6.002 1.00 94.12 81 LYS A O 1
ATOM 596 N N . PRO A 1 82 ? -13.248 -10.800 5.957 1.00 92.88 82 PRO A N 1
ATOM 597 C CA . PRO A 1 82 ? -14.248 -10.270 6.891 1.00 92.88 82 PRO A CA 1
ATOM 598 C C . PRO A 1 82 ? -13.654 -9.757 8.211 1.00 92.88 82 PRO A C 1
ATOM 600 O O . PRO A 1 82 ? -13.998 -8.669 8.667 1.00 92.88 82 PRO A O 1
ATOM 603 N N . GLU A 1 83 ? -12.717 -10.499 8.802 1.00 94.06 83 GLU A N 1
ATOM 604 C CA . GLU A 1 83 ? -12.025 -10.101 10.031 1.00 94.06 83 GLU A CA 1
ATOM 605 C C . GLU A 1 83 ? -11.166 -8.845 9.838 1.00 94.06 83 GLU A C 1
ATOM 607 O O . GLU A 1 83 ? -11.074 -8.000 10.726 1.00 94.06 83 GLU A O 1
ATOM 612 N N . GLY A 1 84 ? -10.573 -8.689 8.657 1.00 91.88 84 GLY A N 1
ATOM 613 C CA . GLY A 1 84 ? -9.789 -7.515 8.304 1.00 91.88 84 GLY A CA 1
ATOM 614 C C . GLY A 1 84 ? -10.655 -6.284 8.059 1.00 91.88 84 GLY A C 1
ATOM 615 O O . GLY A 1 84 ? -10.294 -5.187 8.484 1.00 91.88 84 GLY A O 1
ATOM 616 N N . GLN A 1 85 ? -11.827 -6.462 7.449 1.00 94.88 85 GLN A N 1
ATOM 617 C CA . GLN A 1 85 ? -12.791 -5.385 7.241 1.00 94.88 85 GLN A CA 1
ATOM 618 C C . GLN A 1 85 ? -13.319 -4.851 8.568 1.00 94.88 85 GLN A C 1
ATOM 620 O O . GLN A 1 85 ? -13.468 -3.641 8.704 1.00 94.88 85 GLN A O 1
ATOM 625 N N . MET A 1 86 ? -13.539 -5.722 9.560 1.00 94.69 86 MET A N 1
ATOM 626 C CA . MET A 1 86 ? -13.897 -5.287 10.914 1.00 94.69 86 MET A CA 1
ATOM 627 C C . MET A 1 86 ? -12.806 -4.410 11.534 1.00 94.69 86 MET A C 1
ATOM 629 O O . MET A 1 86 ? -13.111 -3.350 12.064 1.00 94.69 86 MET A O 1
ATOM 633 N N . ILE A 1 87 ? -11.532 -4.795 11.400 1.00 94.25 87 ILE A N 1
ATOM 634 C CA . ILE A 1 87 ? -10.403 -3.974 11.868 1.00 94.25 87 ILE A CA 1
ATOM 635 C C . ILE A 1 87 ? -10.411 -2.611 11.159 1.00 94.25 87 ILE A C 1
ATOM 637 O O . ILE A 1 87 ? -10.281 -1.571 11.799 1.00 94.25 87 ILE A O 1
ATOM 641 N N . LEU A 1 88 ? -10.598 -2.586 9.838 1.00 94.25 88 LEU A N 1
ATOM 642 C CA . LEU A 1 88 ? -10.675 -1.323 9.103 1.00 94.25 88 LEU A CA 1
ATOM 643 C C . LEU A 1 88 ? -11.849 -0.460 9.589 1.00 94.25 88 LEU A C 1
ATOM 645 O O . LEU A 1 88 ? -11.665 0.737 9.787 1.00 94.25 88 LEU A O 1
ATOM 649 N N . GLN A 1 89 ? -13.018 -1.050 9.841 1.00 94.81 89 GLN A N 1
ATOM 650 C CA . GLN A 1 89 ? -14.187 -0.335 10.362 1.00 94.81 89 GLN A CA 1
ATOM 651 C C . GLN A 1 89 ? -13.955 0.229 11.769 1.00 94.81 89 GLN A C 1
ATOM 653 O O . GLN A 1 89 ? -14.293 1.388 12.010 1.00 94.81 89 GLN A O 1
ATOM 658 N N . ASP A 1 90 ? -13.327 -0.536 12.663 1.00 94.25 90 ASP A N 1
ATOM 659 C CA . ASP A 1 90 ? -13.078 -0.121 14.048 1.00 94.25 90 ASP A CA 1
ATOM 660 C C . ASP A 1 90 ? -12.064 1.027 14.148 1.00 94.25 90 ASP A C 1
ATOM 662 O O . ASP A 1 90 ? -12.241 1.948 14.947 1.00 94.25 90 ASP A O 1
ATOM 666 N N . TYR A 1 91 ? -10.999 0.987 13.343 1.00 93.06 91 TYR A N 1
ATOM 667 C CA . TYR A 1 91 ? -9.899 1.949 13.449 1.00 93.06 91 TYR A CA 1
ATOM 668 C C . TYR A 1 91 ? -10.044 3.140 12.491 1.00 93.06 91 TYR A C 1
ATOM 670 O O . TYR A 1 91 ? -9.794 4.279 12.884 1.00 93.06 91 TYR A O 1
ATOM 678 N N . VAL A 1 92 ? -10.445 2.909 11.237 1.00 92.31 92 VAL A N 1
ATOM 679 C CA . VAL A 1 92 ? -10.559 3.966 10.211 1.00 92.31 92 VAL A CA 1
ATOM 680 C C . VAL A 1 92 ? -11.916 4.678 10.295 1.00 92.31 92 VAL A C 1
ATOM 682 O O . VAL A 1 92 ? -12.035 5.846 9.918 1.00 92.31 92 VAL A O 1
ATOM 685 N N . GLY A 1 93 ? -12.944 4.005 10.819 1.00 90.50 93 GLY A N 1
ATOM 686 C CA . GLY A 1 93 ? -14.267 4.582 11.040 1.00 90.50 93 GLY A CA 1
ATOM 687 C C . GLY A 1 93 ? -15.023 4.850 9.738 1.00 90.50 93 GLY A C 1
ATOM 688 O O . GLY A 1 93 ? -15.128 3.983 8.874 1.00 90.50 93 GLY A O 1
ATOM 689 N N . ALA A 1 94 ? -15.563 6.064 9.589 1.00 90.06 94 ALA A N 1
ATOM 690 C CA . ALA A 1 94 ? -16.456 6.427 8.482 1.00 90.06 94 ALA A CA 1
ATOM 691 C C . ALA A 1 94 ? -15.831 6.265 7.082 1.00 90.06 94 ALA A C 1
ATOM 693 O O . ALA A 1 94 ? -16.548 6.047 6.109 1.00 90.06 94 ALA A O 1
ATOM 694 N N . ASP A 1 95 ? -14.502 6.343 6.974 1.00 92.19 95 ASP A N 1
ATOM 695 C CA . ASP A 1 95 ? -13.789 6.182 5.705 1.00 92.19 95 ASP A CA 1
ATOM 696 C C . ASP A 1 95 ? -13.489 4.709 5.352 1.00 92.19 95 ASP A C 1
ATOM 698 O O . ASP A 1 95 ? -13.085 4.420 4.224 1.00 92.19 95 ASP A O 1
ATOM 702 N N . ALA A 1 96 ? -13.709 3.761 6.273 1.00 93.25 96 ALA A N 1
ATOM 703 C CA . ALA A 1 96 ? -13.338 2.355 6.100 1.00 93.25 96 ALA A CA 1
ATOM 704 C C . ALA A 1 96 ? -13.997 1.706 4.876 1.00 93.25 96 ALA A C 1
ATOM 706 O O . ALA A 1 96 ? -13.333 1.024 4.099 1.00 93.25 96 ALA A O 1
ATOM 707 N N . GLU A 1 97 ? -15.291 1.951 4.665 1.00 93.94 97 GLU A N 1
ATOM 708 C CA . GLU A 1 97 ? -16.033 1.379 3.538 1.00 93.94 97 GLU A CA 1
ATOM 709 C C . GLU A 1 97 ? -15.460 1.848 2.192 1.00 93.94 97 GLU A C 1
ATOM 711 O O . GLU A 1 97 ? -15.298 1.063 1.258 1.00 93.94 97 GLU A O 1
ATOM 716 N N . ARG A 1 98 ? -15.069 3.124 2.108 1.00 94.25 98 ARG A N 1
ATOM 717 C CA . ARG A 1 98 ? -14.483 3.715 0.899 1.00 94.25 98 ARG A CA 1
ATOM 718 C C . ARG A 1 98 ? -13.109 3.130 0.585 1.00 94.25 98 ARG A C 1
ATOM 720 O O . ARG A 1 98 ? -12.776 2.977 -0.590 1.00 94.25 98 ARG A O 1
ATOM 727 N N . VAL A 1 99 ? -12.328 2.810 1.617 1.00 93.75 99 VAL A N 1
ATOM 728 C CA . VAL A 1 99 ? -11.031 2.127 1.495 1.00 93.75 99 VAL A CA 1
ATOM 729 C C . VAL A 1 99 ? -11.227 0.684 1.034 1.00 93.75 99 VAL A C 1
ATOM 731 O O . VAL A 1 99 ? -10.575 0.248 0.089 1.00 93.75 99 VAL A O 1
ATOM 734 N N . ILE A 1 100 ? -12.166 -0.046 1.645 1.00 94.38 100 ILE A N 1
ATOM 735 C CA . ILE A 1 100 ? -12.463 -1.441 1.288 1.00 94.38 100 ILE A CA 1
ATOM 736 C C . ILE A 1 100 ? -12.880 -1.539 -0.183 1.00 94.38 100 ILE A C 1
ATOM 738 O O . ILE A 1 100 ? -12.316 -2.337 -0.930 1.00 94.38 100 ILE A O 1
ATOM 742 N N . ARG A 1 101 ? -13.811 -0.686 -0.623 1.00 93.81 101 ARG A N 1
ATOM 743 C CA . ARG A 1 101 ? -14.291 -0.676 -2.013 1.00 93.81 101 ARG A CA 1
ATOM 744 C C . ARG A 1 101 ? -13.196 -0.292 -3.005 1.00 93.81 101 ARG A C 1
ATOM 746 O O . ARG A 1 101 ? -13.071 -0.939 -4.041 1.00 93.81 101 ARG A O 1
ATOM 753 N N . PHE A 1 102 ? -12.346 0.678 -2.653 1.00 93.50 102 PHE A N 1
ATOM 754 C CA . PHE A 1 102 ? -11.162 1.015 -3.448 1.00 93.50 102 PHE A CA 1
ATOM 755 C C . PHE A 1 102 ? -10.246 -0.202 -3.636 1.00 93.50 102 PHE A C 1
ATOM 757 O O . PHE A 1 102 ? -9.856 -0.515 -4.758 1.00 93.50 102 PHE A O 1
ATOM 764 N N . CYS A 1 103 ? -9.937 -0.922 -2.555 1.00 91.06 103 CYS A N 1
ATOM 765 C CA . CYS A 1 103 ? -9.086 -2.110 -2.607 1.00 91.06 103 CYS A CA 1
ATOM 766 C C . CYS A 1 103 ? -9.721 -3.278 -3.377 1.00 91.06 103 CYS A C 1
ATOM 768 O O . CYS A 1 103 ? -8.999 -4.059 -3.993 1.00 91.06 103 CYS A O 1
ATOM 770 N N . MET A 1 104 ? -11.050 -3.397 -3.359 1.00 89.62 104 MET A N 1
ATOM 771 C CA . MET A 1 104 ? -11.782 -4.404 -4.133 1.00 89.62 104 MET A CA 1
ATOM 772 C C . MET A 1 104 ? -11.933 -4.048 -5.617 1.00 89.62 104 MET A C 1
ATOM 774 O O . MET A 1 104 ? -12.340 -4.905 -6.399 1.00 89.62 104 MET A O 1
ATOM 778 N N . GLY A 1 105 ? -11.595 -2.818 -6.017 1.00 84.62 105 GLY A N 1
ATOM 779 C CA . GLY A 1 105 ? -11.817 -2.337 -7.380 1.00 84.62 105 GLY A CA 1
ATOM 780 C C . GLY A 1 105 ? -13.299 -2.157 -7.715 1.00 84.62 105 GLY A C 1
ATOM 781 O O . GLY A 1 105 ? -13.666 -2.205 -8.886 1.00 84.62 105 GLY A O 1
ATOM 782 N N . ASP A 1 106 ? -14.144 -1.981 -6.698 1.00 76.19 106 ASP A N 1
ATOM 783 C CA . ASP A 1 106 ? -15.567 -1.717 -6.880 1.00 76.19 106 ASP A CA 1
ATOM 784 C C . ASP A 1 106 ? -15.697 -0.235 -7.249 1.00 76.19 106 ASP A C 1
ATOM 786 O O . ASP A 1 106 ? -15.639 0.643 -6.387 1.00 76.19 106 ASP A O 1
ATOM 790 N N . GLU A 1 107 ? -15.732 0.067 -8.549 1.00 60.44 107 GLU A N 1
ATOM 791 C CA . GLU A 1 107 ? -15.900 1.444 -9.008 1.00 60.44 107 GLU A CA 1
ATOM 792 C C . GLU A 1 107 ? -17.247 1.951 -8.494 1.00 60.44 107 GLU A C 1
ATOM 794 O O . GLU A 1 107 ? -18.283 1.318 -8.702 1.00 60.44 107 GLU A O 1
ATOM 799 N N . ALA A 1 108 ? -17.229 3.074 -7.771 1.00 51.81 108 ALA A N 1
ATOM 800 C CA . ALA A 1 108 ? -18.450 3.727 -7.334 1.00 51.81 108 ALA A CA 1
ATOM 801 C C . ALA A 1 108 ? -19.304 4.008 -8.577 1.00 51.81 108 ALA A C 1
ATOM 803 O O . ALA A 1 108 ? -18.968 4.876 -9.377 1.00 51.81 108 ALA A O 1
ATOM 804 N N . ALA A 1 109 ? -20.371 3.227 -8.750 1.00 45.31 109 ALA A N 1
ATOM 805 C CA . ALA A 1 109 ? -21.428 3.521 -9.696 1.00 45.31 109 ALA A CA 1
ATOM 806 C C . ALA A 1 109 ? -22.027 4.874 -9.297 1.00 45.31 109 ALA A C 1
ATOM 808 O O . ALA A 1 109 ? -22.731 4.971 -8.289 1.00 45.31 109 ALA A O 1
ATOM 809 N N . GLU A 1 110 ? -21.664 5.908 -10.049 1.00 41.78 110 GLU A N 1
ATOM 810 C CA . GLU A 1 110 ? -22.312 7.219 -10.039 1.00 41.78 110 GLU A CA 1
ATOM 811 C C . GLU A 1 110 ? -23.535 7.213 -10.962 1.00 41.78 110 GLU A C 1
ATOM 813 O O . GLU A 1 110 ? -23.453 6.610 -12.061 1.00 41.78 110 GLU A O 1
#